Protein AF-A0A1F6BCW0-F1 (afdb_monomer)

Nearest PDB structures (foldseek):
  1na0-assembly2_B  TM=5.489E-01  e=2.758E-04  unidentified
  6zbk-assembly1_A  TM=5.782E-01  e=8.066E-02  Homo sapiens
  7bev-assembly1_A  TM=5.161E-01  e=2.883E-01  Homo sapiens
  5a31-assembly1_Y  TM=4.895E-01  e=6.390E-01  Homo sapiens
  6ait-assembly1_F  TM=4.100E-01  e=1.343E+00  Escherichia coli K-12

Foldseek 3Di:
DDDDDDDDDDPPPDDPVNVVVVVVVVVVVVVVVVPVPDPPLPPPPQPALVSLQVVLVVCLVVLVNVVSVVSLVVSCVVCVVPPCSPVVDCVVCVVVVLVVLLVVLVVVCVVCVLPLVSLVSNLVSCVSNVVLVSNVVSLVSSCVNPVPDPVSVVSVVVSVVVVD

Organism: NCBI:txid1798401

Secondary structure (DSSP, 8-state):
-------------S-HHHHHHHHHHHHHHHHHHHHHHS-SSS-S---SHHHHHHHHHHHHHTT-HHHHHHHHHHHHHH-TTSTTTTTT-GGGHHHHHHHHHHHHHHHHHHH-TT-HHHHHHHHHHHHHTT-HHHHHHHHHHHHHH-TT-HHHHHHHHHHHHHT-

InterPro domains:
  IPR011990 Tetratricopeptide-like helical domain superfamily [G3DSA:1.25.40.10] (28-157)
  IPR011990 Tetratricopeptide-like helical domain superfamily [SSF48452] (47-148)

Radius of gyration: 27.12 Å; Cα contacts (8 Å, |Δi|>4): 105; chains: 1; bounding box: 60×38×83 Å

pLDDT: mean 76.77, std 13.15, range [40.81, 97.06]

Mean predicted aligned error: 16.11 Å

Structure (mmCIF, N/CA/C/O backbone):
data_AF-A0A1F6BCW0-F1
#
_entry.id   AF-A0A1F6BCW0-F1
#
loop_
_atom_site.group_PDB
_atom_site.id
_atom_site.type_symbol
_atom_site.label_atom_id
_atom_site.label_alt_id
_atom_site.label_comp_id
_atom_site.label_asym_id
_atom_site.label_entity_id
_atom_site.label_seq_id
_atom_site.pdbx_PDB_ins_code
_atom_site.Cartn_x
_atom_site.Cartn_y
_atom_site.Cartn_z
_atom_site.occupancy
_atom_site.B_iso_or_equiv
_atom_site.auth_seq_id
_atom_site.auth_comp_id
_atom_site.auth_asym_id
_atom_site.auth_atom_id
_atom_site.pdbx_PDB_model_num
ATOM 1 N N . MET A 1 1 ? -37.776 -28.717 55.266 1.00 47.78 1 MET A N 1
ATOM 2 C CA . MET A 1 1 ? -36.382 -29.038 55.641 1.00 47.78 1 MET A CA 1
ATOM 3 C C . MET A 1 1 ? -35.494 -27.913 55.119 1.00 47.78 1 MET A C 1
ATOM 5 O O . MET A 1 1 ? -35.291 -27.822 53.919 1.00 47.78 1 MET A O 1
ATOM 9 N N . THR A 1 2 ? -35.105 -26.963 55.972 1.00 53.03 2 THR A N 1
ATOM 10 C CA . THR A 1 2 ? -34.380 -25.740 55.578 1.00 53.03 2 THR A CA 1
ATOM 11 C C . THR A 1 2 ? -32.876 -25.930 55.770 1.00 53.03 2 THR A C 1
ATOM 13 O O . THR A 1 2 ? -32.396 -26.100 56.887 1.00 53.03 2 THR A O 1
ATOM 16 N N . ILE A 1 3 ? -32.121 -25.922 54.671 1.00 59.25 3 ILE A N 1
ATOM 17 C CA . ILE A 1 3 ? -30.662 -26.076 54.677 1.00 59.25 3 ILE A CA 1
ATOM 18 C C . ILE A 1 3 ? -30.040 -24.715 55.018 1.00 59.25 3 ILE A C 1
ATOM 20 O O . ILE A 1 3 ? -30.144 -23.769 54.240 1.00 59.25 3 ILE A O 1
ATOM 24 N N . ARG A 1 4 ? -29.395 -24.594 56.186 1.00 66.62 4 ARG A N 1
ATOM 25 C CA . ARG A 1 4 ? -28.571 -23.422 56.523 1.00 66.62 4 ARG A CA 1
ATOM 26 C C . ARG A 1 4 ? -27.150 -23.637 56.004 1.00 66.62 4 ARG A C 1
ATOM 28 O O . ARG A 1 4 ? -26.401 -24.418 56.586 1.00 66.62 4 ARG A O 1
ATOM 35 N N . LEU A 1 5 ? -26.766 -22.918 54.949 1.00 65.44 5 LEU A N 1
ATOM 36 C CA . LEU A 1 5 ? -25.364 -22.823 54.538 1.00 65.44 5 LEU A CA 1
ATOM 37 C C . LEU A 1 5 ? -24.562 -22.037 55.589 1.00 65.44 5 LEU A C 1
ATOM 39 O O . LEU A 1 5 ? -24.840 -20.867 55.852 1.00 65.44 5 LEU A O 1
ATOM 43 N N . LYS A 1 6 ? -23.552 -22.680 56.184 1.00 67.25 6 LYS A N 1
ATOM 44 C CA . LYS A 1 6 ? -22.519 -22.026 57.000 1.00 67.25 6 LYS A CA 1
ATOM 45 C C . LYS A 1 6 ? -21.395 -21.570 56.069 1.00 67.25 6 LYS A C 1
ATOM 47 O O . LYS A 1 6 ? -20.649 -22.404 55.566 1.00 67.25 6 LYS A O 1
ATOM 52 N N . PHE A 1 7 ? -21.278 -20.266 55.836 1.00 60.06 7 PHE A N 1
ATOM 53 C CA . PHE A 1 7 ? -20.147 -19.712 55.091 1.00 60.06 7 PHE A CA 1
ATOM 54 C C . PHE A 1 7 ? -18.888 -19.670 55.974 1.00 60.06 7 PHE A C 1
ATOM 56 O O . PHE A 1 7 ? -18.991 -19.318 57.153 1.00 60.06 7 PHE A O 1
ATOM 63 N N . PRO A 1 8 ? -17.706 -20.019 55.437 1.00 69.25 8 PRO A N 1
ATOM 64 C CA . PRO A 1 8 ? -16.452 -19.935 56.176 1.00 69.25 8 PRO A CA 1
ATOM 65 C C . PRO A 1 8 ? -16.123 -18.478 56.531 1.00 69.25 8 PRO A C 1
ATOM 67 O O . PRO A 1 8 ? -16.2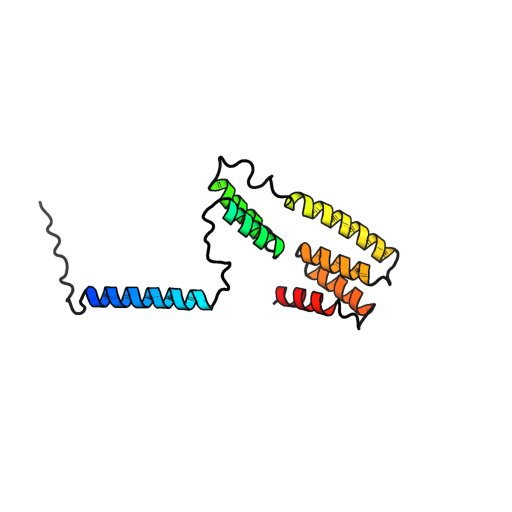64 -17.569 55.712 1.00 69.25 8 PRO A O 1
ATOM 70 N N . HIS A 1 9 ? -15.672 -18.254 57.766 1.00 65.44 9 HIS A N 1
ATOM 71 C CA . HIS A 1 9 ? -15.216 -16.946 58.227 1.00 65.44 9 HIS A CA 1
ATOM 72 C C . HIS A 1 9 ? -13.858 -16.626 57.592 1.00 65.44 9 HIS A C 1
ATOM 74 O O . HIS A 1 9 ? -12.832 -17.149 58.019 1.00 65.44 9 HIS A O 1
ATOM 80 N N . ILE A 1 10 ? -13.845 -15.772 56.566 1.00 64.81 10 ILE A N 1
ATOM 81 C CA . ILE A 1 10 ? -12.601 -15.250 55.989 1.00 64.81 10 ILE A CA 1
ATOM 82 C C . ILE A 1 10 ? -11.989 -14.279 57.014 1.00 64.81 10 ILE A C 1
ATOM 84 O O . ILE A 1 10 ? -12.650 -13.298 57.376 1.00 64.81 10 ILE A O 1
ATOM 88 N N . PRO A 1 11 ? -10.763 -14.518 57.516 1.00 62.31 11 PRO A N 1
ATOM 89 C CA . PRO A 1 11 ? -10.135 -13.608 58.462 1.00 62.31 11 PRO A CA 1
ATOM 90 C C . PRO A 1 11 ? -9.908 -12.251 57.781 1.00 62.31 11 PRO A C 1
ATOM 92 O O . PRO A 1 11 ? -9.303 -12.161 56.712 1.00 62.31 11 PRO A O 1
ATOM 95 N N . ARG A 1 12 ? -10.419 -11.176 58.395 1.00 62.28 12 ARG A N 1
ATOM 96 C CA . ARG A 1 12 ? -10.238 -9.782 57.952 1.00 62.28 12 ARG A CA 1
ATOM 97 C C . ARG A 1 12 ? -8.800 -9.323 58.221 1.00 62.28 12 ARG A C 1
ATOM 99 O O . ARG A 1 12 ? -8.565 -8.493 59.089 1.00 62.28 12 ARG A O 1
ATOM 106 N N . ILE A 1 13 ? -7.833 -9.882 57.501 1.00 65.62 13 ILE A N 1
ATOM 107 C CA . ILE A 1 13 ? -6.422 -9.481 57.619 1.00 65.62 13 ILE A CA 1
ATOM 108 C C . ILE A 1 13 ? -6.186 -8.160 56.867 1.00 65.62 13 ILE A C 1
ATOM 110 O O . ILE A 1 13 ? -5.332 -7.366 57.243 1.00 65.62 13 ILE A O 1
ATOM 114 N N . ILE A 1 14 ? -6.986 -7.882 55.831 1.00 61.47 14 ILE A N 1
ATOM 115 C CA . ILE A 1 14 ? -6.828 -6.707 54.972 1.00 61.47 14 ILE A CA 1
ATOM 116 C C . ILE A 1 14 ? -8.163 -5.970 54.894 1.00 61.47 14 ILE A C 1
ATOM 118 O O . ILE A 1 14 ? -9.198 -6.549 54.557 1.00 61.47 14 ILE A O 1
ATOM 122 N N . SER A 1 15 ? -8.157 -4.681 55.237 1.00 75.06 15 SER A N 1
ATOM 123 C CA . SER A 1 15 ? -9.363 -3.860 55.132 1.00 75.06 15 SER A CA 1
ATOM 124 C C . SER A 1 15 ? -9.750 -3.670 53.662 1.00 75.06 15 SER A C 1
ATOM 126 O O . SER A 1 15 ? -8.890 -3.467 52.804 1.00 75.06 15 SER A O 1
ATOM 128 N N . ALA A 1 16 ? -11.053 -3.677 53.366 1.00 72.88 16 ALA A N 1
ATOM 129 C CA . ALA A 1 16 ? -11.559 -3.457 52.007 1.00 72.88 16 ALA A CA 1
ATOM 130 C C . ALA A 1 16 ? -11.052 -2.137 51.392 1.00 72.88 16 ALA A C 1
ATOM 132 O O . ALA A 1 16 ? -10.856 -2.052 50.185 1.00 72.88 16 ALA A O 1
ATOM 133 N N . ARG A 1 17 ? -10.771 -1.136 52.240 1.00 74.50 17 ARG A N 1
ATOM 134 C CA . ARG A 1 17 ? -10.196 0.154 51.842 1.00 74.50 17 ARG A CA 1
ATOM 135 C C . ARG A 1 17 ? -8.778 0.028 51.288 1.00 74.50 17 ARG A C 1
ATOM 137 O O . ARG A 1 17 ? -8.443 0.707 50.327 1.00 74.50 17 ARG A O 1
ATOM 144 N N . ILE A 1 18 ? -7.955 -0.841 51.872 1.00 79.31 18 ILE A N 1
ATOM 145 C CA . ILE A 1 18 ? -6.586 -1.071 51.391 1.00 79.31 18 ILE A CA 1
ATOM 146 C C . ILE A 1 18 ? -6.641 -1.740 50.017 1.00 79.31 18 ILE A C 1
ATOM 148 O O . ILE A 1 18 ? -6.001 -1.267 49.085 1.00 79.31 18 ILE A O 1
ATOM 152 N N . ILE A 1 19 ? -7.490 -2.761 49.866 1.00 78.62 19 ILE A N 1
ATOM 153 C CA . ILE A 1 19 ? -7.695 -3.445 48.582 1.00 78.62 19 ILE A CA 1
ATOM 154 C C . ILE A 1 19 ? -8.177 -2.453 47.521 1.00 78.62 19 ILE A C 1
ATOM 156 O O . ILE A 1 19 ? -7.618 -2.416 46.429 1.00 78.62 19 ILE A O 1
ATOM 160 N N . SER A 1 20 ? -9.165 -1.608 47.839 1.00 79.69 20 SER A N 1
ATOM 161 C CA . SER A 1 20 ? -9.689 -0.639 46.875 1.00 79.69 20 SER A CA 1
ATOM 162 C C . SER A 1 20 ? -8.636 0.383 46.453 1.00 79.69 20 SER A C 1
ATOM 164 O O . SER A 1 20 ? -8.508 0.661 45.267 1.00 79.69 20 SER A O 1
ATOM 166 N N . VAL A 1 21 ? -7.854 0.922 47.396 1.00 86.56 21 VAL A N 1
ATOM 167 C CA . VAL A 1 21 ? -6.816 1.920 47.088 1.00 86.56 21 VAL A CA 1
ATOM 168 C C . VAL A 1 21 ? -5.709 1.307 46.229 1.00 86.56 21 VAL A C 1
ATOM 170 O O . VAL A 1 21 ? -5.290 1.924 45.252 1.00 86.56 21 VAL A O 1
ATOM 173 N N . SER A 1 22 ? -5.285 0.076 46.528 1.00 85.50 22 SER A N 1
ATOM 174 C CA . SER A 1 22 ? -4.313 -0.647 45.703 1.00 85.50 22 SER A CA 1
ATOM 175 C C . SER A 1 22 ? -4.846 -0.943 44.299 1.00 85.50 22 SER A C 1
ATOM 177 O O . SER A 1 22 ? -4.099 -0.802 43.334 1.00 85.50 22 SER A O 1
ATOM 179 N N . LEU A 1 23 ? -6.133 -1.288 44.161 1.00 86.06 23 LEU A N 1
ATOM 180 C CA . LEU A 1 23 ? -6.757 -1.523 42.856 1.00 86.06 23 LEU A CA 1
ATOM 181 C C . LEU A 1 23 ? -6.796 -0.246 42.005 1.00 86.06 23 LEU A C 1
ATOM 183 O O . LEU A 1 23 ? -6.433 -0.277 40.832 1.00 86.06 23 LEU A O 1
ATOM 187 N N . TRP A 1 24 ? -7.187 0.884 42.605 1.00 88.88 24 TRP A N 1
ATOM 188 C CA . TRP A 1 24 ? -7.198 2.188 41.935 1.00 88.88 24 TRP A CA 1
ATOM 189 C C . TRP A 1 24 ? -5.789 2.638 41.537 1.00 88.88 24 TRP A C 1
ATOM 191 O O . TRP A 1 24 ? -5.594 3.117 40.422 1.00 88.88 24 TRP A O 1
ATOM 201 N N . GLY A 1 25 ? -4.794 2.434 42.404 1.00 90.12 25 GLY A N 1
ATOM 202 C CA . GLY A 1 25 ? -3.395 2.737 42.097 1.00 90.12 25 GLY A CA 1
ATOM 203 C C . GLY A 1 25 ? -2.845 1.899 40.939 1.00 90.12 25 GLY A C 1
ATOM 204 O O . GLY A 1 25 ? -2.213 2.441 40.032 1.00 90.12 25 GLY A O 1
ATOM 205 N N . LEU A 1 26 ? -3.140 0.594 40.927 1.00 86.25 26 LEU A N 1
ATOM 206 C CA . LEU A 1 26 ? -2.776 -0.303 39.828 1.00 86.25 26 LEU A CA 1
ATOM 207 C C . LEU A 1 26 ? -3.445 0.131 38.516 1.00 86.25 26 LEU A C 1
ATOM 209 O O . LEU A 1 26 ? -2.776 0.221 37.490 1.00 86.25 26 LEU A O 1
ATOM 213 N N . LEU A 1 27 ? -4.739 0.459 38.553 1.00 82.19 27 LEU A N 1
ATOM 214 C CA . LEU A 1 27 ? -5.489 0.912 37.383 1.00 82.19 27 LEU A CA 1
ATOM 215 C C . LEU A 1 27 ? -4.895 2.199 36.792 1.00 82.19 27 LEU A C 1
ATOM 217 O O . LEU A 1 27 ? -4.645 2.266 35.591 1.00 82.19 27 LEU A O 1
ATOM 221 N N . ILE A 1 28 ? -4.602 3.198 37.631 1.00 85.94 28 ILE A N 1
ATOM 222 C CA . ILE A 1 28 ? -3.982 4.461 37.197 1.00 85.94 28 ILE A CA 1
ATOM 223 C C . ILE A 1 28 ? -2.587 4.213 36.606 1.00 85.94 28 ILE A C 1
ATOM 225 O O . ILE A 1 28 ? -2.229 4.821 35.594 1.00 85.94 28 ILE A O 1
ATOM 229 N N . SER A 1 29 ? -1.805 3.308 37.201 1.00 81.12 29 SER A N 1
ATOM 230 C CA . SER A 1 29 ? -0.481 2.931 36.694 1.00 81.12 29 SER A CA 1
ATOM 231 C C . SER A 1 29 ? -0.563 2.264 35.318 1.00 81.12 29 SER A C 1
ATOM 233 O O . SER A 1 29 ? 0.165 2.663 34.409 1.00 81.12 29 SER A O 1
ATOM 235 N N . LEU A 1 30 ? -1.493 1.322 35.130 1.00 75.19 30 LEU A N 1
ATOM 236 C CA . LEU A 1 30 ? -1.725 0.660 33.845 1.00 75.19 30 LEU A CA 1
ATOM 237 C C . LEU A 1 30 ? -2.166 1.652 32.763 1.00 75.19 30 LEU A C 1
ATOM 239 O O . LEU A 1 30 ? -1.634 1.619 31.656 1.00 75.19 30 LEU A O 1
ATOM 243 N N . ILE A 1 31 ? -3.071 2.582 33.089 1.00 74.62 31 ILE A N 1
ATOM 244 C CA . ILE A 1 31 ? -3.493 3.651 32.170 1.00 74.62 31 ILE A CA 1
ATOM 245 C C . ILE A 1 31 ? -2.297 4.539 31.798 1.00 74.62 31 ILE A C 1
ATOM 247 O O . ILE A 1 31 ? -2.072 4.820 30.623 1.00 74.62 31 ILE A O 1
ATOM 251 N N . SER A 1 32 ? -1.493 4.942 32.783 1.00 71.50 32 SER A N 1
ATOM 252 C CA . SER A 1 32 ? -0.346 5.834 32.571 1.00 71.50 32 SER A CA 1
ATOM 253 C C . SER A 1 32 ? 0.755 5.186 31.726 1.00 71.50 32 SER A C 1
ATOM 255 O O . SER A 1 32 ? 1.363 5.854 30.889 1.00 71.50 32 SER A O 1
ATOM 257 N N . LEU A 1 33 ? 1.005 3.886 31.915 1.00 66.69 33 LEU A N 1
ATOM 258 C CA . LEU A 1 33 ? 1.955 3.130 31.099 1.00 66.69 33 LEU A CA 1
ATOM 259 C C . LEU A 1 33 ? 1.446 2.981 29.658 1.00 66.69 33 LEU A C 1
ATOM 261 O O . LEU A 1 33 ? 2.221 3.133 28.717 1.00 66.69 33 LEU A O 1
ATOM 265 N N . ASN A 1 34 ? 0.139 2.772 29.481 1.00 58.53 34 ASN A N 1
ATOM 266 C CA . ASN A 1 34 ? -0.490 2.635 28.168 1.00 58.53 34 ASN A CA 1
ATOM 267 C C . ASN A 1 34 ? -0.412 3.937 27.339 1.00 58.53 34 ASN A C 1
ATOM 269 O O . ASN A 1 34 ? -0.077 3.911 26.157 1.00 58.53 34 ASN A O 1
ATOM 273 N N . VAL A 1 35 ? -0.604 5.100 27.975 1.00 55.72 35 VAL A N 1
ATOM 274 C CA . VAL A 1 35 ? -0.516 6.425 27.320 1.00 55.72 35 VAL A CA 1
ATOM 275 C C . VAL A 1 35 ? 0.889 6.731 26.779 1.00 55.72 35 VAL A C 1
ATOM 277 O O . VAL A 1 35 ? 1.034 7.505 25.834 1.00 55.72 35 VAL A O 1
ATOM 280 N N . ARG A 1 36 ? 1.937 6.134 27.356 1.00 55.03 36 ARG A N 1
ATOM 281 C CA . ARG A 1 36 ? 3.332 6.417 26.984 1.00 55.03 36 ARG A CA 1
ATOM 282 C C . ARG A 1 36 ? 3.846 5.561 25.823 1.00 55.03 36 ARG A C 1
ATOM 284 O O . ARG A 1 36 ? 4.835 5.938 25.203 1.00 55.03 36 ARG A O 1
ATOM 291 N N . VAL A 1 37 ? 3.195 4.429 25.548 1.00 54.34 37 VAL A N 1
ATOM 292 C CA . VAL A 1 37 ? 3.644 3.426 24.567 1.00 54.34 37 VAL A CA 1
ATOM 293 C C . VAL A 1 37 ? 2.962 3.589 23.204 1.00 54.34 37 VAL A C 1
ATOM 295 O O . VAL A 1 37 ? 3.544 3.197 22.196 1.00 54.34 37 VAL A O 1
ATOM 298 N N . TYR A 1 38 ? 1.792 4.234 23.127 1.00 41.62 38 TYR A N 1
ATOM 299 C CA . TYR A 1 38 ? 1.048 4.349 21.869 1.00 41.62 38 TYR A CA 1
ATOM 300 C C . TYR A 1 38 ? 0.790 5.810 21.476 1.00 41.62 38 TYR A C 1
ATOM 302 O O . TYR A 1 38 ? 0.112 6.538 22.206 1.00 41.62 38 TYR A O 1
ATOM 310 N N . PRO A 1 39 ? 1.291 6.276 20.316 1.00 40.81 39 PRO A N 1
ATOM 311 C CA . PRO A 1 39 ? 0.986 7.613 19.827 1.00 40.81 39 PRO A CA 1
ATOM 312 C C . PRO A 1 39 ? -0.506 7.710 19.483 1.00 40.81 39 PRO A C 1
ATOM 314 O O . PRO A 1 39 ? -0.899 7.220 18.435 1.00 40.81 39 PRO A O 1
ATOM 317 N N . LYS A 1 40 ? -1.310 8.309 20.381 1.00 47.34 40 LYS A N 1
ATOM 318 C CA . LYS A 1 40 ? -2.628 9.002 20.256 1.00 47.34 40 LYS A CA 1
ATOM 319 C C . LYS A 1 40 ? -3.690 8.579 19.212 1.00 47.34 40 LYS A C 1
ATOM 321 O O . LYS A 1 40 ? -4.735 9.211 19.158 1.00 47.34 40 LYS A O 1
ATOM 326 N N . THR A 1 41 ? -3.499 7.529 18.432 1.00 43.69 41 THR A N 1
ATOM 327 C CA . THR A 1 41 ? -4.330 7.175 17.270 1.00 43.69 41 THR A CA 1
ATOM 328 C C . THR A 1 41 ? -5.116 5.882 17.479 1.00 43.69 41 THR A C 1
ATOM 330 O O . THR A 1 41 ? -6.122 5.678 16.821 1.00 43.69 41 THR A O 1
ATOM 333 N N . VAL A 1 42 ? -4.720 5.041 18.443 1.00 47.22 42 VAL A N 1
ATOM 334 C CA . VAL A 1 42 ? -5.237 3.665 18.589 1.00 47.22 42 VAL A CA 1
ATOM 335 C C . VAL A 1 42 ? -6.357 3.521 19.643 1.00 47.22 42 VAL A C 1
ATOM 337 O O . VAL A 1 42 ? -7.005 2.485 19.701 1.00 47.22 42 VAL A O 1
ATOM 340 N N . PHE A 1 43 ? -6.626 4.537 20.479 1.00 45.25 43 PHE A N 1
ATOM 341 C CA . PHE A 1 43 ? -7.529 4.396 21.645 1.00 45.25 43 PHE A CA 1
ATOM 342 C C . PHE A 1 43 ? -8.842 5.187 21.612 1.00 45.25 43 PHE A C 1
ATOM 344 O O . PHE A 1 43 ? -9.560 5.197 22.611 1.00 45.25 43 PHE A O 1
ATOM 351 N N . ALA A 1 44 ? -9.226 5.776 20.482 1.00 50.38 44 ALA A N 1
ATOM 352 C CA . ALA A 1 44 ? -10.657 5.907 20.239 1.00 50.38 44 ALA A CA 1
ATOM 353 C C . ALA A 1 44 ? -11.112 4.531 19.746 1.00 50.38 44 ALA A C 1
ATOM 355 O O . ALA A 1 44 ? -10.971 4.228 18.566 1.00 50.38 44 ALA A O 1
ATOM 356 N N . LEU A 1 45 ? -11.574 3.662 20.656 1.00 54.50 45 LEU A N 1
ATOM 357 C CA . LEU A 1 45 ? -12.435 2.553 20.237 1.00 54.50 45 LEU A CA 1
ATOM 358 C C . LEU A 1 45 ? -13.482 3.172 19.306 1.00 54.50 45 LEU A C 1
ATOM 360 O O . LEU A 1 45 ? -14.096 4.153 19.731 1.00 54.50 45 LEU A O 1
ATOM 364 N N . PRO A 1 46 ? -13.631 2.708 18.060 1.00 61.41 46 PRO A N 1
ATOM 365 C CA . PRO A 1 46 ? -14.563 3.339 17.148 1.00 61.41 46 PRO A CA 1
ATOM 366 C C . PRO A 1 46 ? -15.963 3.258 17.764 1.00 61.41 46 PRO A C 1
ATOM 368 O O . PRO A 1 46 ? -16.474 2.179 18.051 1.00 61.41 46 PRO A O 1
ATOM 371 N N . THR A 1 47 ? -16.522 4.422 18.104 1.00 73.62 47 THR A N 1
ATOM 372 C CA . THR A 1 47 ? -17.810 4.534 18.818 1.00 73.62 47 THR A CA 1
ATOM 373 C C . THR A 1 47 ? -18.947 4.935 17.891 1.00 73.62 47 THR A C 1
ATOM 375 O O . THR A 1 47 ? -20.119 4.885 18.266 1.00 73.62 47 THR A O 1
ATOM 378 N N . SER A 1 48 ? -18.587 5.364 16.685 1.00 81.94 48 SER A N 1
ATOM 379 C CA . SER A 1 48 ? -19.489 5.821 15.648 1.00 81.94 48 SER A CA 1
ATOM 380 C C . SER A 1 48 ? -19.126 5.185 14.311 1.00 81.94 48 SER A C 1
ATOM 382 O O . SER A 1 48 ? -17.977 4.813 14.06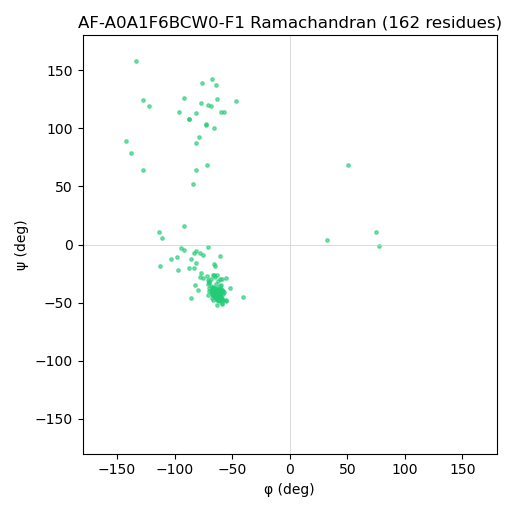6 1.00 81.94 48 SER A O 1
ATOM 384 N N . LEU A 1 49 ? -20.095 5.139 13.396 1.00 82.81 49 LEU A N 1
ATOM 385 C CA . LEU A 1 49 ? -19.872 4.739 12.006 1.00 82.81 49 LEU A CA 1
ATOM 386 C C . LEU A 1 49 ? -18.719 5.520 11.346 1.00 82.81 49 LEU A C 1
ATOM 388 O O . LEU A 1 49 ? -17.958 4.964 10.557 1.00 82.81 49 LEU A O 1
ATOM 392 N N . ALA A 1 50 ? -18.588 6.811 11.668 1.00 82.19 50 ALA A N 1
ATOM 393 C CA . ALA A 1 50 ? -17.515 7.654 11.150 1.00 82.19 50 ALA A CA 1
ATOM 394 C C . ALA A 1 50 ? -16.136 7.212 11.664 1.00 82.19 50 ALA A C 1
ATOM 396 O O . ALA A 1 50 ? -15.184 7.195 10.886 1.00 82.19 50 ALA A O 1
ATOM 397 N N . ASP A 1 51 ? -16.037 6.797 12.930 1.00 83.19 51 ASP A N 1
ATOM 398 C CA . ASP A 1 51 ? -14.783 6.304 13.508 1.00 83.19 51 ASP A CA 1
ATOM 399 C C . ASP A 1 51 ? -14.362 4.971 12.878 1.00 83.19 51 ASP A C 1
ATOM 401 O O . ASP A 1 51 ? -13.194 4.802 12.532 1.00 83.19 51 ASP A O 1
ATOM 405 N N . HIS A 1 52 ? -15.307 4.044 12.674 1.00 84.94 52 HIS A N 1
ATOM 406 C CA . HIS A 1 52 ? -15.020 2.781 11.987 1.00 84.94 52 HIS A CA 1
ATOM 407 C C . HIS A 1 52 ? -14.544 3.015 10.549 1.00 84.94 52 HIS A C 1
ATOM 409 O O . HIS A 1 52 ? -13.591 2.378 10.104 1.00 84.94 52 HIS A O 1
ATOM 415 N N . ARG A 1 53 ? -15.160 3.963 9.826 1.00 83.56 53 ARG A N 1
ATOM 416 C CA . ARG A 1 53 ? -14.705 4.361 8.484 1.00 83.56 53 ARG A CA 1
ATOM 417 C C . ARG A 1 53 ? -13.299 4.948 8.510 1.00 83.56 53 ARG A C 1
ATOM 419 O O . ARG A 1 53 ? -12.453 4.507 7.743 1.00 83.56 53 ARG A O 1
ATOM 426 N N . ALA A 1 54 ? -13.029 5.878 9.423 1.00 84.00 54 ALA A N 1
ATOM 427 C CA . ALA A 1 54 ? -11.710 6.489 9.554 1.00 84.00 54 ALA A CA 1
ATOM 428 C C . ALA A 1 54 ? -10.623 5.454 9.893 1.00 84.00 54 ALA A C 1
ATOM 430 O O . ALA A 1 54 ? -9.516 5.513 9.354 1.00 84.00 54 ALA A O 1
ATOM 431 N N . LEU A 1 55 ? -10.939 4.481 10.753 1.00 84.44 55 LEU A N 1
ATOM 432 C CA . LEU A 1 55 ? -10.040 3.375 11.064 1.00 84.44 55 LEU A CA 1
ATOM 433 C C . LEU A 1 55 ? -9.831 2.464 9.852 1.00 84.44 55 LEU A C 1
ATOM 435 O O . LEU A 1 55 ? -8.696 2.088 9.560 1.00 84.44 55 LEU A O 1
ATOM 439 N N . ALA A 1 56 ? -10.892 2.133 9.122 1.00 85.56 56 ALA A N 1
ATOM 440 C CA . ALA A 1 56 ? -10.785 1.312 7.928 1.00 85.56 56 ALA A CA 1
ATOM 441 C C . ALA A 1 56 ? -9.953 1.999 6.829 1.00 85.56 56 ALA A C 1
ATOM 443 O O . ALA A 1 56 ? -9.069 1.363 6.261 1.00 85.56 56 ALA A O 1
ATOM 444 N N . ASP A 1 57 ? -10.137 3.302 6.602 1.00 82.94 57 ASP A N 1
ATOM 445 C CA . ASP A 1 57 ? -9.315 4.093 5.678 1.00 82.94 57 ASP A CA 1
ATOM 446 C C . ASP A 1 57 ? -7.844 4.127 6.118 1.00 82.94 57 ASP A C 1
ATOM 448 O O . ASP A 1 57 ? -6.935 3.935 5.305 1.00 82.94 57 ASP A O 1
ATOM 452 N N . TYR A 1 58 ? -7.586 4.307 7.418 1.00 82.12 58 TYR A N 1
ATOM 453 C CA . TYR A 1 58 ? -6.234 4.245 7.969 1.00 82.12 58 TYR A CA 1
ATOM 454 C C . TYR A 1 58 ? -5.582 2.881 7.700 1.00 82.12 58 TYR A C 1
ATOM 456 O O . TYR A 1 58 ? -4.473 2.816 7.162 1.00 82.12 58 TYR A O 1
ATOM 464 N N . LEU A 1 59 ? -6.289 1.792 8.018 1.00 80.88 59 LEU A N 1
ATOM 465 C CA . LEU A 1 59 ? -5.840 0.420 7.779 1.00 80.88 59 LEU A CA 1
ATOM 466 C C . LEU A 1 59 ? -5.605 0.156 6.287 1.00 80.88 59 LEU A C 1
ATOM 468 O O . LEU A 1 59 ? -4.621 -0.498 5.936 1.00 80.88 59 LEU A O 1
ATOM 472 N N . TRP A 1 60 ? -6.460 0.691 5.414 1.00 80.25 60 TRP A N 1
ATOM 473 C CA . TRP A 1 60 ? -6.339 0.570 3.964 1.00 80.25 60 TRP A CA 1
ATOM 474 C C . TRP A 1 60 ? -5.057 1.230 3.449 1.00 80.25 60 TRP A C 1
ATOM 476 O O . TRP A 1 60 ? -4.246 0.574 2.791 1.00 80.25 60 TRP A O 1
ATOM 486 N N . VAL A 1 61 ? -4.828 2.496 3.817 1.00 72.75 61 VAL A N 1
ATOM 487 C CA . VAL A 1 61 ? -3.620 3.260 3.448 1.00 72.75 61 VAL A CA 1
ATOM 488 C C . VAL A 1 61 ? -2.345 2.594 3.978 1.00 72.75 61 VAL A C 1
ATOM 490 O O . VAL A 1 61 ? -1.294 2.678 3.347 1.00 72.75 61 VAL A O 1
ATOM 493 N N . HIS A 1 62 ? -2.429 1.886 5.107 1.00 70.62 62 HIS A N 1
ATOM 494 C CA . HIS A 1 62 ? -1.294 1.203 5.736 1.00 70.62 62 HIS A CA 1
ATOM 495 C C . HIS A 1 62 ? -1.141 -0.260 5.282 1.00 70.62 62 HIS A C 1
ATOM 497 O O . HIS A 1 62 ? -0.441 -1.041 5.924 1.00 70.62 62 HIS A O 1
ATOM 503 N N . GLY A 1 63 ? -1.792 -0.655 4.182 1.00 71.56 63 GLY A N 1
ATOM 504 C CA . GLY A 1 63 ? -1.640 -1.977 3.565 1.00 71.56 63 GLY A CA 1
ATOM 505 C C . GLY A 1 63 ? -2.393 -3.107 4.273 1.00 71.56 63 GLY A C 1
ATOM 506 O O . GLY A 1 63 ? -2.426 -4.234 3.782 1.00 71.56 63 GLY A O 1
ATOM 507 N N . SER A 1 64 ? -3.078 -2.821 5.379 1.00 76.12 64 SER A N 1
ATOM 508 C CA . SER A 1 64 ? -3.888 -3.781 6.136 1.00 76.12 64 SER A CA 1
ATOM 509 C C . SER A 1 64 ? -5.294 -3.924 5.538 1.00 76.12 64 SER A C 1
ATOM 511 O O . SER A 1 64 ? -6.300 -3.819 6.239 1.00 76.12 64 SER A O 1
ATOM 513 N N . ARG A 1 65 ? -5.376 -4.180 4.225 1.00 77.19 65 ARG A N 1
ATOM 514 C CA . ARG A 1 65 ? -6.624 -4.164 3.433 1.00 77.19 65 ARG A CA 1
ATOM 515 C C . ARG A 1 65 ? -7.698 -5.115 3.964 1.00 77.19 65 ARG A C 1
ATOM 517 O O . ARG A 1 65 ? -8.866 -4.755 4.042 1.00 77.19 65 ARG A O 1
ATOM 524 N N . GLU A 1 66 ? -7.308 -6.315 4.382 1.00 76.62 66 GLU A N 1
ATOM 525 C CA . GLU A 1 66 ? -8.250 -7.284 4.953 1.00 76.62 66 GLU A CA 1
ATOM 526 C C . GLU A 1 66 ? -8.753 -6.861 6.338 1.00 76.62 66 GLU A C 1
ATOM 528 O O . GLU A 1 66 ? -9.899 -7.132 6.688 1.00 76.62 66 GLU A O 1
ATOM 533 N N . ALA A 1 67 ? -7.928 -6.164 7.125 1.00 78.75 67 ALA A N 1
ATOM 534 C CA . ALA A 1 67 ? -8.377 -5.581 8.387 1.00 78.75 67 ALA A CA 1
ATOM 535 C C . ALA A 1 67 ? -9.335 -4.407 8.142 1.00 78.75 67 ALA A C 1
ATOM 537 O O . ALA A 1 67 ? -10.356 -4.330 8.813 1.00 78.75 67 ALA A O 1
ATOM 538 N N . ALA A 1 68 ? -9.062 -3.565 7.140 1.00 84.38 68 ALA A N 1
ATOM 539 C CA . ALA A 1 68 ? -9.949 -2.475 6.733 1.00 84.38 68 ALA A CA 1
ATOM 540 C C . ALA A 1 68 ? -11.341 -2.981 6.318 1.00 84.38 68 ALA A C 1
ATOM 542 O O . ALA A 1 68 ? -12.356 -2.485 6.800 1.00 84.38 68 ALA A O 1
ATOM 543 N N . LYS A 1 69 ? -11.401 -4.026 5.480 1.00 84.81 69 LYS A N 1
ATOM 544 C CA . LYS A 1 69 ? -12.673 -4.651 5.078 1.00 84.81 69 LYS A CA 1
ATOM 545 C C . LYS A 1 69 ? -13.430 -5.241 6.264 1.00 84.81 69 LYS A C 1
ATOM 547 O O . LYS A 1 69 ? -14.639 -5.057 6.364 1.00 84.81 69 LYS A O 1
ATOM 552 N N . ARG A 1 70 ? -12.730 -5.941 7.167 1.00 84.81 70 ARG A N 1
ATOM 553 C CA . ARG A 1 70 ? -13.343 -6.481 8.391 1.00 84.81 70 ARG A CA 1
ATOM 554 C C . ARG A 1 70 ? -13.914 -5.374 9.270 1.00 84.81 70 ARG A C 1
ATOM 556 O O . ARG A 1 70 ? -15.023 -5.530 9.763 1.00 84.81 70 ARG A O 1
ATOM 563 N N . GLU A 1 71 ? -13.192 -4.269 9.420 1.00 85.44 71 GLU A N 1
ATOM 564 C CA . GLU A 1 71 ? -13.632 -3.124 10.218 1.00 85.44 71 GLU A CA 1
ATOM 565 C C . GLU A 1 71 ? -14.928 -2.508 9.675 1.00 85.44 71 GLU A C 1
ATOM 567 O O . GLU A 1 71 ? -15.848 -2.222 10.440 1.00 85.44 71 GLU A O 1
ATOM 572 N N . LEU A 1 72 ? -15.065 -2.384 8.350 1.00 84.81 72 LEU A N 1
ATOM 573 C CA . LEU A 1 72 ? -16.341 -1.965 7.765 1.00 84.81 72 LEU A CA 1
ATOM 574 C C . LEU A 1 72 ? -17.437 -3.019 7.842 1.00 84.81 72 LEU A C 1
ATOM 576 O O . LEU A 1 72 ? -18.602 -2.649 7.944 1.00 84.81 72 LEU A O 1
ATOM 580 N N . GLY A 1 73 ? -17.089 -4.305 7.813 1.00 84.81 73 GLY A N 1
ATOM 581 C CA . GLY A 1 73 ? -18.041 -5.377 8.101 1.00 84.81 73 GLY A CA 1
ATOM 582 C C . GLY A 1 73 ? -18.651 -5.212 9.494 1.00 84.81 73 GLY A C 1
ATOM 583 O O . GLY A 1 73 ? -19.870 -5.199 9.631 1.00 84.81 73 GLY A O 1
ATOM 584 N N . ILE A 1 74 ? -17.809 -4.961 10.502 1.00 85.19 74 ILE A N 1
ATOM 585 C CA . ILE A 1 74 ? -18.244 -4.663 11.875 1.00 85.19 74 ILE A CA 1
ATOM 586 C C . ILE A 1 74 ? -19.136 -3.416 11.896 1.00 85.19 74 ILE A C 1
ATOM 588 O O . ILE A 1 74 ? -20.208 -3.426 12.497 1.00 85.19 74 ILE A O 1
ATOM 592 N N . ALA A 1 75 ? -18.739 -2.349 11.205 1.00 86.69 75 ALA A N 1
ATOM 593 C CA . ALA A 1 75 ? -19.538 -1.130 11.128 1.00 86.69 75 ALA A CA 1
ATOM 594 C C . ALA A 1 75 ? -20.911 -1.358 10.470 1.00 86.69 75 ALA A C 1
ATOM 596 O O . ALA A 1 75 ? -21.913 -0.821 10.934 1.00 86.69 75 ALA A O 1
ATOM 597 N N . GLN A 1 76 ? -20.983 -2.178 9.422 1.00 85.00 76 GLN A N 1
ATOM 598 C CA . GLN A 1 76 ? -22.238 -2.524 8.755 1.00 85.00 76 GLN A CA 1
ATOM 599 C C . GLN A 1 76 ? -23.164 -3.348 9.661 1.00 85.00 76 GLN A C 1
ATOM 601 O O . GLN A 1 76 ? -24.378 -3.143 9.634 1.00 85.00 76 GLN A O 1
ATOM 606 N N . GLU A 1 77 ? -22.606 -4.249 10.474 1.00 84.75 77 GLU A N 1
ATOM 607 C CA . GLU A 1 77 ? -23.357 -5.025 11.470 1.00 84.75 77 GLU A CA 1
ATOM 608 C C . GLU A 1 77 ? -23.884 -4.147 12.614 1.00 84.75 77 GLU A C 1
ATOM 610 O O . GLU A 1 77 ? -25.016 -4.330 13.063 1.00 84.75 77 GLU A O 1
ATOM 615 N N . LEU A 1 78 ? -23.087 -3.178 13.076 1.00 84.00 78 LEU A N 1
ATOM 616 C CA . LEU A 1 78 ? -23.460 -2.263 14.160 1.00 84.00 78 LEU A CA 1
ATOM 617 C C . LEU A 1 78 ? -24.452 -1.176 13.718 1.00 84.00 78 LEU A C 1
ATOM 619 O O . LEU A 1 78 ? -25.247 -0.707 14.533 1.00 84.00 78 LEU A O 1
ATOM 623 N N . TYR A 1 79 ? -24.421 -0.784 12.441 1.00 84.00 79 TYR A N 1
ATOM 624 C CA . TYR A 1 79 ? -25.253 0.283 11.877 1.00 84.00 79 TYR A CA 1
ATOM 625 C C . TYR A 1 79 ? -26.011 -0.186 10.616 1.00 84.00 79 TYR A C 1
ATOM 627 O O . TYR A 1 79 ? -25.789 0.356 9.528 1.00 84.00 79 TYR A O 1
ATOM 635 N N . PRO A 1 80 ? -26.937 -1.159 10.732 1.00 74.38 80 PRO A N 1
ATOM 636 C CA . PRO A 1 80 ? -27.604 -1.783 9.583 1.00 74.38 80 PRO A CA 1
ATOM 637 C C . PRO A 1 80 ? -28.495 -0.821 8.782 1.00 74.38 80 PRO A C 1
ATOM 639 O O . PRO A 1 80 ? -28.636 -0.987 7.574 1.00 74.38 80 PRO A O 1
ATOM 642 N N . ASP A 1 81 ? -29.044 0.211 9.430 1.00 77.62 81 ASP A N 1
ATOM 643 C CA . ASP A 1 81 ? -29.881 1.236 8.787 1.00 77.62 81 ASP A CA 1
ATOM 644 C C . ASP A 1 81 ? -29.060 2.352 8.120 1.00 77.62 81 ASP A C 1
ATOM 646 O O . ASP A 1 81 ? -29.610 3.232 7.452 1.00 77.62 81 ASP A O 1
ATOM 650 N N . SER A 1 82 ? -27.738 2.362 8.316 1.00 71.50 82 SER A N 1
ATOM 651 C CA . SER A 1 82 ? -26.880 3.342 7.663 1.00 71.50 82 SER A CA 1
ATOM 652 C C . SER A 1 82 ? -26.667 2.943 6.206 1.00 71.50 82 SER A C 1
ATOM 654 O O . SER A 1 82 ? -26.217 1.839 5.902 1.00 71.50 82 SER A O 1
ATOM 656 N N . ALA A 1 83 ? -27.038 3.843 5.295 1.00 59.06 83 ALA A N 1
ATOM 657 C CA . ALA A 1 83 ? -26.897 3.619 3.867 1.00 59.06 83 ALA A CA 1
ATOM 658 C C . ALA A 1 83 ? -25.426 3.325 3.515 1.00 59.06 83 ALA A C 1
ATOM 660 O O . ALA A 1 83 ? -24.550 4.181 3.659 1.00 59.06 83 ALA A O 1
ATOM 661 N N . ASP A 1 84 ? -25.208 2.093 3.063 1.00 63.62 84 ASP A N 1
ATOM 662 C CA . ASP A 1 84 ? -24.055 1.604 2.314 1.00 63.62 84 ASP A CA 1
ATOM 663 C C . ASP A 1 84 ? -22.680 1.937 2.925 1.00 63.62 84 ASP A C 1
ATOM 665 O O . ASP A 1 84 ? -21.881 2.735 2.414 1.00 63.62 84 ASP A O 1
ATOM 669 N N . VAL A 1 85 ? -22.388 1.316 4.072 1.00 66.94 85 VAL A N 1
ATOM 670 C CA . VAL A 1 85 ? -21.081 1.453 4.731 1.00 66.94 85 VAL A CA 1
ATOM 671 C C . VAL A 1 85 ? -19.953 0.985 3.814 1.00 66.94 85 VAL A C 1
ATOM 673 O O . VAL A 1 85 ? -18.919 1.647 3.755 1.00 66.94 85 VAL A O 1
ATOM 676 N N . LEU A 1 86 ? -20.186 -0.095 3.064 1.00 63.72 86 LEU A N 1
ATOM 677 C CA . LEU A 1 86 ? -19.226 -0.697 2.139 1.00 63.72 86 LEU A CA 1
ATOM 678 C C . LEU A 1 86 ? -19.237 -0.040 0.746 1.00 63.72 86 LEU A C 1
ATOM 680 O O . LEU A 1 86 ? -18.173 0.306 0.241 1.00 63.72 86 LEU A O 1
ATOM 684 N N . GLY A 1 87 ? -20.394 0.214 0.132 1.00 58.72 87 GLY A N 1
ATOM 685 C CA . GLY A 1 87 ? -20.473 0.712 -1.252 1.00 58.72 87 GLY A CA 1
ATOM 686 C C . GLY A 1 87 ? -20.193 2.208 -1.433 1.00 58.72 87 GLY A C 1
ATOM 687 O O . GLY A 1 87 ? -20.012 2.679 -2.554 1.00 58.72 87 GLY A O 1
ATOM 688 N N . THR A 1 88 ? -20.048 2.968 -0.341 1.00 61.00 88 THR A N 1
ATOM 689 C CA . THR A 1 88 ? -19.494 4.339 -0.390 1.00 61.00 88 THR A CA 1
ATOM 690 C C . THR A 1 88 ? -17.975 4.376 -0.571 1.00 61.00 88 THR A C 1
ATOM 692 O O . THR A 1 88 ? -17.410 5.448 -0.801 1.00 61.00 88 THR A O 1
ATOM 695 N N . THR A 1 89 ? -17.294 3.233 -0.479 1.00 66.50 89 THR A N 1
ATOM 696 C CA . THR A 1 89 ? -15.835 3.199 -0.491 1.00 66.50 89 THR A CA 1
ATOM 697 C C . THR A 1 89 ? -15.257 3.020 -1.892 1.00 66.50 89 THR A C 1
ATOM 699 O O . THR A 1 89 ? -15.568 2.087 -2.624 1.00 66.50 89 THR A O 1
ATOM 702 N N . THR A 1 90 ? -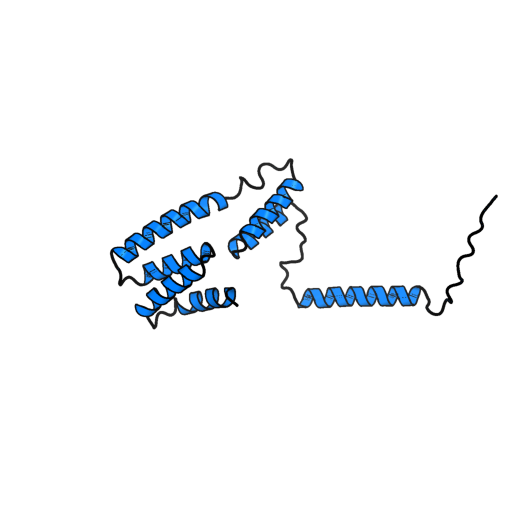14.359 3.923 -2.290 1.00 67.75 90 THR A N 1
ATOM 703 C CA . THR A 1 90 ? -13.706 3.923 -3.617 1.00 67.75 90 THR A CA 1
ATOM 704 C C . THR A 1 90 ? -12.695 2.789 -3.807 1.00 67.75 90 THR A C 1
ATOM 706 O O . THR A 1 90 ? -12.112 2.630 -4.882 1.00 67.75 90 THR A O 1
ATOM 709 N N . TRP A 1 91 ? -12.491 1.982 -2.771 1.00 72.50 91 TRP A N 1
ATOM 710 C CA . TRP A 1 91 ? -11.480 0.943 -2.676 1.00 72.50 91 TRP A CA 1
ATOM 711 C C . TRP A 1 91 ? -11.693 -0.203 -3.657 1.00 72.50 91 TRP A C 1
ATOM 713 O O . TRP A 1 91 ? -10.737 -0.870 -4.021 1.00 72.50 91 TR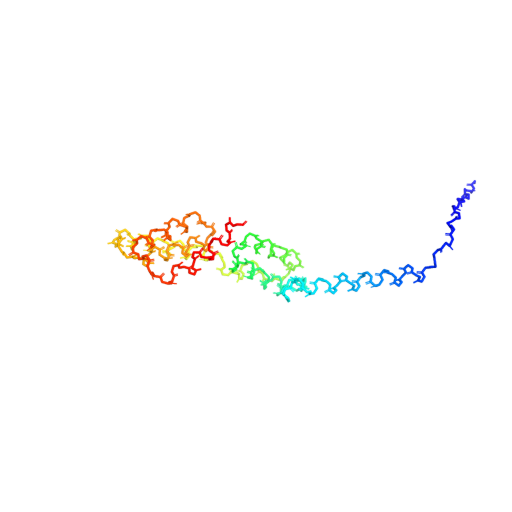P A O 1
ATOM 723 N N . GLU A 1 92 ? -12.928 -0.459 -4.087 1.00 66.12 92 GLU A N 1
ATOM 724 C CA . GLU A 1 92 ? -13.219 -1.514 -5.065 1.00 66.12 92 GLU A CA 1
ATOM 725 C C . GLU A 1 92 ? -12.738 -1.139 -6.473 1.00 66.12 92 GLU A C 1
ATOM 727 O O . GLU A 1 92 ? -12.368 -2.007 -7.262 1.00 66.12 92 GLU A O 1
ATOM 732 N N . GLN A 1 93 ? -12.661 0.162 -6.774 1.00 68.19 93 GLN A N 1
ATOM 733 C CA . GLN A 1 93 ? -12.130 0.662 -8.046 1.00 68.19 93 GLN A CA 1
ATOM 734 C C . GLN A 1 93 ? -10.596 0.754 -8.053 1.00 68.19 93 GLN A C 1
ATOM 736 O O . GLN A 1 93 ? -9.979 0.786 -9.118 1.00 68.19 93 GLN A O 1
ATOM 741 N N . GLU A 1 94 ? -9.971 0.794 -6.877 1.00 73.44 94 GLU A N 1
ATOM 742 C CA . GLU A 1 94 ? -8.518 0.893 -6.687 1.00 73.44 94 GLU A CA 1
ATOM 743 C C . GLU A 1 94 ? -7.751 -0.300 -7.294 1.00 73.44 94 GLU A C 1
ATOM 745 O O . GLU A 1 94 ? -6.813 -0.057 -8.056 1.00 73.44 94 GLU A O 1
ATOM 750 N N . PRO A 1 95 ? -8.136 -1.576 -7.065 1.00 72.19 95 PRO A N 1
ATOM 751 C CA . PRO A 1 95 ? -7.513 -2.727 -7.705 1.00 72.19 95 PRO A CA 1
ATOM 752 C C . PRO A 1 95 ? -7.523 -2.631 -9.227 1.00 72.19 95 PRO A C 1
ATOM 754 O O . PRO A 1 95 ? -6.460 -2.773 -9.826 1.00 72.19 95 PRO A O 1
ATOM 757 N N . ALA A 1 96 ? -8.676 -2.306 -9.824 1.00 73.38 96 ALA A N 1
ATOM 758 C CA . ALA A 1 96 ? -8.833 -2.195 -11.272 1.00 73.38 96 ALA A CA 1
ATOM 759 C C . ALA A 1 96 ? -7.952 -1.080 -11.861 1.00 73.38 96 ALA A C 1
ATOM 761 O O . ALA A 1 96 ? -7.199 -1.320 -12.802 1.00 73.38 96 ALA A O 1
ATOM 762 N N . ARG A 1 97 ? -7.944 0.11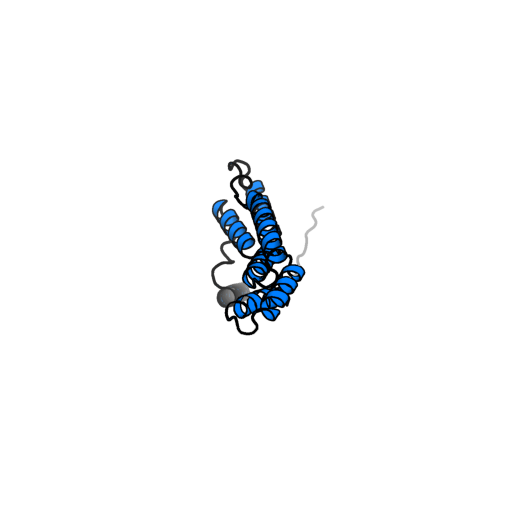2 -11.248 1.00 78.44 97 ARG A N 1
ATOM 763 C CA . ARG A 1 97 ? -7.042 1.203 -11.665 1.00 78.44 97 ARG A CA 1
ATOM 764 C C . ARG A 1 97 ? -5.571 0.834 -11.486 1.00 78.44 97 ARG A C 1
ATOM 766 O O . ARG A 1 97 ? -4.735 1.181 -12.315 1.00 78.44 97 ARG A O 1
ATOM 773 N N . THR A 1 98 ? -5.245 0.108 -10.419 1.00 82.56 98 THR A N 1
ATOM 774 C CA . THR A 1 98 ? -3.882 -0.376 -10.178 1.00 82.56 98 THR A CA 1
ATOM 775 C C . THR A 1 98 ? -3.465 -1.407 -11.236 1.00 82.56 98 THR A C 1
ATOM 777 O O . THR A 1 98 ? -2.319 -1.368 -11.676 1.00 82.56 98 THR A O 1
ATOM 780 N N . ASP A 1 99 ? -4.364 -2.294 -11.683 1.00 85.38 99 ASP A N 1
ATOM 781 C CA . ASP A 1 99 ? -4.092 -3.268 -12.758 1.00 85.38 99 ASP A CA 1
ATOM 782 C C . ASP A 1 99 ? -3.781 -2.565 -14.077 1.00 85.38 99 ASP A C 1
ATOM 784 O O . ASP A 1 99 ? -2.796 -2.896 -14.740 1.00 85.38 99 ASP A O 1
ATOM 788 N N . GLU A 1 100 ? -4.587 -1.564 -14.432 1.00 87.56 100 GLU A N 1
ATOM 789 C CA . GLU A 1 100 ? -4.378 -0.749 -15.629 1.00 87.56 100 GLU A CA 1
ATOM 790 C C . GLU A 1 100 ? -3.016 -0.044 -15.588 1.00 87.56 100 GLU A C 1
ATOM 792 O O . GLU A 1 100 ? -2.253 -0.097 -16.558 1.00 87.56 100 GLU A O 1
ATOM 797 N N . LEU A 1 101 ? -2.661 0.553 -14.445 1.00 91.06 101 LEU A N 1
ATOM 798 C CA . LEU A 1 101 ? -1.355 1.185 -14.260 1.00 91.06 101 LEU A CA 1
ATOM 799 C C . LEU A 1 101 ? -0.208 0.173 -14.356 1.00 91.06 101 LEU A C 1
ATOM 801 O O . LEU A 1 101 ? 0.801 0.456 -15.002 1.00 91.06 101 LEU A O 1
ATOM 805 N N . ILE A 1 102 ? -0.337 -1.008 -13.748 1.00 92.88 102 ILE A N 1
ATOM 806 C CA . ILE A 1 102 ? 0.687 -2.057 -13.840 1.00 92.88 102 ILE A CA 1
ATOM 807 C C . ILE A 1 102 ? 0.868 -2.496 -15.293 1.00 92.88 102 ILE A C 1
ATOM 809 O O . ILE A 1 102 ? 2.005 -2.628 -15.747 1.00 92.88 102 ILE A O 1
ATOM 813 N N . ALA A 1 103 ? -0.219 -2.703 -16.038 1.00 93.19 103 ALA A N 1
ATOM 814 C CA . ALA A 1 103 ? -0.151 -3.065 -17.451 1.00 93.19 103 ALA A CA 1
ATOM 815 C C . ALA A 1 103 ? 0.562 -1.981 -18.276 1.00 93.19 103 ALA A C 1
ATOM 817 O O . ALA A 1 103 ? 1.457 -2.293 -19.066 1.00 93.19 103 ALA A O 1
ATOM 818 N N . TYR A 1 104 ? 0.233 -0.710 -18.032 1.00 95.06 104 TYR A N 1
ATOM 819 C CA . TYR A 1 104 ? 0.882 0.435 -18.666 1.00 95.06 104 TYR A CA 1
ATOM 820 C C . TYR A 1 104 ? 2.391 0.479 -18.384 1.00 95.06 104 TYR A C 1
ATOM 822 O O . TYR A 1 104 ? 3.199 0.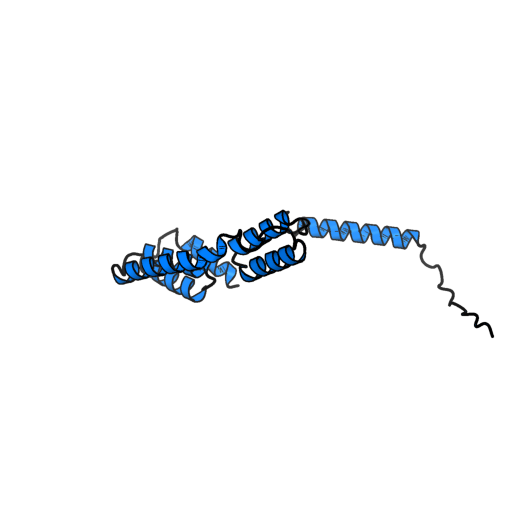540 -19.314 1.00 95.06 104 TYR A O 1
ATOM 830 N N . TRP A 1 105 ? 2.802 0.378 -17.118 1.00 95.50 105 TRP A N 1
ATOM 831 C CA . TRP A 1 105 ? 4.221 0.425 -16.759 1.00 95.50 105 TRP A CA 1
ATOM 832 C C . TRP A 1 105 ? 4.993 -0.817 -17.212 1.00 95.50 105 TRP A C 1
ATOM 834 O O . TRP A 1 105 ? 6.150 -0.689 -17.608 1.00 95.50 105 TRP A O 1
ATOM 844 N N . LYS A 1 106 ? 4.361 -1.998 -17.255 1.00 96.12 106 LYS A N 1
ATOM 845 C CA . LYS A 1 106 ? 4.950 -3.201 -17.871 1.00 96.12 106 LYS A CA 1
ATOM 846 C C . LYS A 1 106 ? 5.204 -2.992 -19.360 1.00 96.12 106 LYS A C 1
ATOM 848 O O . LYS A 1 106 ? 6.276 -3.343 -19.842 1.00 96.12 106 LYS A O 1
ATOM 853 N N . HIS A 1 107 ? 4.262 -2.387 -20.083 1.00 97.06 107 HIS A N 1
ATOM 854 C CA . HIS A 1 107 ? 4.458 -2.054 -21.493 1.00 97.06 107 HIS A CA 1
ATOM 855 C C . HIS A 1 107 ? 5.629 -1.073 -21.691 1.00 97.06 107 HIS A C 1
ATOM 857 O O . HIS A 1 107 ? 6.445 -1.242 -22.601 1.00 97.06 107 HIS A O 1
ATOM 863 N N . ILE A 1 108 ? 5.767 -0.075 -20.812 1.00 95.25 108 ILE A N 1
ATOM 864 C CA . ILE A 1 108 ? 6.924 0.830 -20.836 1.00 95.25 108 ILE A CA 1
ATOM 865 C C . ILE A 1 108 ? 8.220 0.066 -20.558 1.00 95.25 108 ILE A C 1
ATOM 867 O O . ILE A 1 108 ? 9.165 0.220 -21.321 1.00 95.25 108 ILE A O 1
ATOM 871 N N . ALA A 1 109 ? 8.264 -0.788 -19.535 1.00 95.25 109 ALA A N 1
ATOM 872 C CA . ALA A 1 109 ? 9.457 -1.567 -19.204 1.00 95.25 109 ALA A CA 1
ATOM 873 C C . ALA A 1 109 ? 9.890 -2.500 -20.352 1.00 95.25 109 ALA A C 1
ATOM 875 O O . ALA A 1 109 ? 11.079 -2.666 -20.596 1.00 95.25 109 ALA A O 1
ATOM 876 N N . VAL A 1 110 ? 8.939 -3.069 -21.104 1.00 96.06 110 VAL A N 1
ATOM 877 C CA . VAL A 1 110 ? 9.243 -3.895 -22.287 1.00 96.06 110 VAL A CA 1
ATOM 878 C C . VAL A 1 110 ? 9.773 -3.051 -23.450 1.00 96.06 110 VAL A C 1
ATOM 880 O O . VAL A 1 110 ? 10.728 -3.448 -24.112 1.00 96.06 110 VAL A O 1
ATOM 883 N N . SER A 1 111 ? 9.164 -1.893 -23.714 1.00 96.19 111 SER A N 1
ATOM 884 C CA . SER A 1 111 ? 9.565 -1.016 -24.827 1.00 96.19 111 SER A CA 1
ATOM 885 C C . SER A 1 111 ? 10.830 -0.202 -24.544 1.00 96.19 111 SER A C 1
ATOM 887 O O . SER A 1 111 ? 11.522 0.193 -25.481 1.00 96.19 111 SER A O 1
ATOM 889 N N . ARG A 1 112 ? 11.137 0.049 -23.267 1.00 93.62 112 ARG A N 1
ATOM 890 C CA . ARG A 1 112 ? 12.314 0.784 -22.786 1.00 93.62 112 ARG A CA 1
ATOM 891 C C . ARG A 1 112 ? 12.913 0.079 -21.563 1.00 93.62 112 ARG A C 1
ATOM 893 O O . ARG A 1 112 ? 12.679 0.512 -20.431 1.00 93.62 112 ARG A O 1
ATOM 900 N N . PRO A 1 113 ? 13.681 -1.005 -21.768 1.00 92.81 113 PRO A N 1
ATOM 901 C CA . PRO A 1 113 ? 14.231 -1.806 -20.673 1.00 92.81 113 PRO A CA 1
ATOM 902 C C . PRO A 1 113 ? 15.240 -1.069 -19.790 1.00 92.81 113 PRO A C 1
ATOM 904 O O . PRO A 1 113 ? 15.502 -1.517 -18.679 1.00 92.81 113 PRO A O 1
ATOM 907 N N . ASP A 1 114 ? 15.799 0.037 -20.274 1.00 91.44 114 ASP A N 1
ATOM 908 C CA . ASP A 1 114 ? 16.737 0.925 -19.589 1.00 91.44 114 ASP A CA 1
ATOM 909 C C . ASP A 1 114 ? 16.045 2.081 -18.844 1.00 91.44 114 ASP A C 1
ATOM 911 O O . ASP A 1 114 ? 16.690 2.836 -18.114 1.00 91.44 114 ASP A O 1
ATOM 915 N N . TYR A 1 115 ? 14.721 2.221 -18.976 1.00 92.38 115 TYR A N 1
ATOM 916 C CA . TYR A 1 115 ? 13.976 3.271 -18.296 1.00 92.38 115 TYR A CA 1
ATOM 917 C C . TYR A 1 115 ? 13.677 2.891 -16.842 1.00 92.38 115 TYR A C 1
ATOM 919 O O . TYR A 1 115 ? 12.621 2.352 -16.505 1.00 92.38 115 TYR A O 1
ATOM 927 N N . ARG A 1 116 ? 14.631 3.221 -15.968 1.00 90.81 116 ARG A N 1
ATOM 928 C CA . ARG A 1 116 ? 14.606 3.015 -14.510 1.00 90.81 116 ARG A CA 1
ATOM 929 C C . ARG A 1 116 ? 13.254 3.315 -13.855 1.00 90.81 116 ARG A C 1
ATOM 931 O O . ARG A 1 116 ? 12.782 2.524 -13.039 1.00 90.81 116 ARG A O 1
ATOM 938 N N . ASP A 1 117 ? 12.617 4.430 -14.204 1.00 88.88 117 ASP A N 1
ATOM 939 C CA . ASP A 1 117 ? 11.387 4.861 -13.532 1.00 88.88 117 ASP A CA 1
ATOM 940 C C . ASP A 1 117 ? 10.207 3.919 -13.786 1.00 88.88 117 ASP A C 1
ATOM 942 O O . ASP A 1 117 ? 9.351 3.785 -12.915 1.00 88.88 117 ASP A O 1
ATOM 946 N N . ALA A 1 118 ? 10.179 3.189 -14.908 1.00 92.19 118 ALA A N 1
ATOM 947 C CA . ALA A 1 118 ? 9.158 2.162 -15.113 1.00 92.19 118 ALA A CA 1
ATOM 948 C C . ALA A 1 118 ? 9.231 1.075 -14.034 1.00 92.19 118 ALA A C 1
ATOM 950 O O . ALA A 1 118 ? 8.207 0.670 -13.486 1.00 92.19 118 ALA A O 1
ATOM 951 N N . TYR A 1 119 ? 10.442 0.651 -13.670 1.00 93.38 119 TYR A N 1
ATOM 952 C CA . TYR A 1 119 ? 10.657 -0.332 -12.613 1.00 93.38 119 TYR A CA 1
ATOM 953 C C . TYR A 1 119 ? 10.356 0.232 -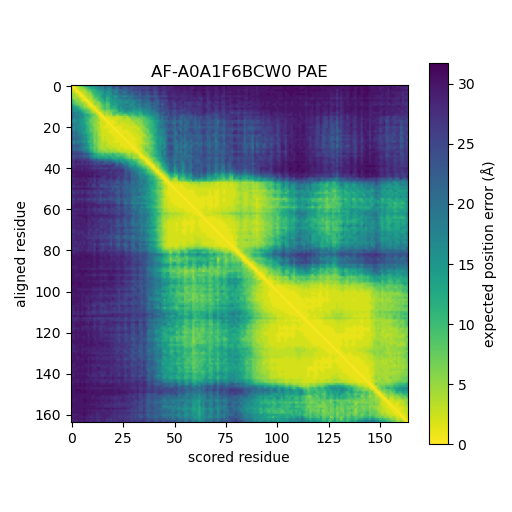11.219 1.00 93.38 119 TYR A C 1
ATOM 955 O O . TYR A 1 119 ? 9.803 -0.481 -10.387 1.00 93.38 119 TYR A O 1
ATOM 963 N N . VAL A 1 120 ? 10.622 1.519 -10.971 1.00 90.12 120 VAL A N 1
ATOM 964 C CA . VAL A 1 120 ? 10.232 2.186 -9.710 1.00 90.12 120 VAL A CA 1
ATOM 965 C C . VAL A 1 120 ? 8.716 2.219 -9.550 1.00 90.12 120 VAL A C 1
ATOM 967 O O . VAL A 1 120 ? 8.196 1.877 -8.488 1.00 90.12 120 VAL A O 1
ATOM 970 N N . GLN A 1 121 ? 7.996 2.563 -10.617 1.00 90.81 121 GLN A N 1
ATOM 971 C CA . GLN A 1 121 ? 6.537 2.603 -10.603 1.00 90.81 121 GLN A CA 1
ATOM 972 C C . GLN A 1 121 ? 5.944 1.202 -10.431 1.00 90.81 121 GLN A C 1
ATOM 974 O O . GLN A 1 121 ? 5.024 1.020 -9.636 1.00 90.81 121 GLN A O 1
ATOM 979 N N . LEU A 1 122 ? 6.508 0.188 -11.096 1.00 93.12 122 LEU A N 1
ATOM 980 C CA . LEU A 1 122 ? 6.113 -1.208 -10.893 1.00 93.12 122 LEU A CA 1
ATOM 981 C C . LEU A 1 122 ? 6.390 -1.688 -9.465 1.00 93.12 122 LEU A C 1
ATOM 983 O O . LEU A 1 122 ? 5.550 -2.387 -8.896 1.00 93.12 122 LEU A O 1
ATOM 987 N N . ALA A 1 123 ? 7.513 -1.289 -8.863 1.00 90.25 123 ALA A N 1
ATOM 988 C CA . ALA A 1 123 ? 7.825 -1.606 -7.474 1.00 90.25 123 ALA A CA 1
ATOM 989 C C . ALA A 1 123 ? 6.807 -0.980 -6.509 1.00 90.25 123 ALA A C 1
ATOM 991 O O . ALA A 1 123 ? 6.264 -1.680 -5.655 1.00 90.25 123 ALA A O 1
ATOM 992 N N . ALA A 1 124 ? 6.489 0.306 -6.684 1.00 86.00 124 ALA A N 1
ATOM 993 C CA . ALA A 1 124 ? 5.509 1.017 -5.865 1.00 86.00 124 ALA A CA 1
ATOM 994 C C . ALA A 1 124 ? 4.092 0.430 -6.003 1.00 86.00 124 ALA A C 1
ATOM 996 O O . ALA A 1 124 ? 3.416 0.195 -5.000 1.00 86.00 124 ALA A O 1
ATOM 997 N N . LEU A 1 125 ? 3.654 0.130 -7.230 1.00 89.19 125 LEU A N 1
ATOM 998 C CA . LEU A 1 125 ? 2.343 -0.473 -7.490 1.00 89.19 125 LEU A CA 1
ATOM 999 C C . LEU A 1 125 ? 2.253 -1.895 -6.920 1.00 89.19 125 LEU A C 1
ATOM 1001 O O . LEU A 1 125 ? 1.266 -2.225 -6.265 1.00 89.19 125 LEU A O 1
ATOM 1005 N N . SER A 1 126 ? 3.298 -2.711 -7.080 1.00 87.62 126 SER A N 1
ATOM 1006 C CA . SER A 1 126 ? 3.355 -4.061 -6.495 1.00 87.62 126 SER A CA 1
ATOM 1007 C C . SER A 1 126 ? 3.355 -4.004 -4.964 1.00 87.62 126 SER A C 1
ATOM 1009 O O . SER A 1 126 ? 2.651 -4.768 -4.307 1.00 87.62 126 SER A O 1
ATOM 1011 N N . TYR A 1 127 ? 4.078 -3.044 -4.379 1.00 81.94 127 TYR A N 1
ATOM 1012 C CA . TYR A 1 127 ? 4.063 -2.811 -2.937 1.00 81.94 127 TYR A CA 1
ATOM 1013 C C . TYR A 1 127 ? 2.667 -2.421 -2.440 1.00 81.94 127 TYR A C 1
ATOM 1015 O O . TYR A 1 127 ? 2.194 -2.986 -1.456 1.00 81.94 127 TYR A O 1
ATOM 1023 N N . SER A 1 128 ? 1.964 -1.532 -3.153 1.00 77.62 128 SER A N 1
ATOM 1024 C CA . SER A 1 128 ? 0.594 -1.131 -2.797 1.00 77.62 128 SER A CA 1
ATOM 1025 C C . SER A 1 128 ? -0.379 -2.317 -2.751 1.00 77.62 128 SER A C 1
ATOM 1027 O O . SER A 1 128 ? -1.310 -2.321 -1.948 1.00 77.62 128 SER A O 1
ATOM 1029 N N . ARG A 1 129 ? -0.129 -3.357 -3.558 1.00 78.12 129 ARG A N 1
ATOM 1030 C CA . ARG A 1 129 ? -0.897 -4.611 -3.592 1.00 78.12 129 ARG A CA 1
ATOM 1031 C C . ARG A 1 129 ? -0.512 -5.617 -2.513 1.00 78.12 129 ARG A C 1
ATOM 1033 O O . ARG A 1 129 ? -1.162 -6.650 -2.402 1.00 78.12 129 ARG A O 1
ATOM 1040 N N . GLY A 1 130 ? 0.532 -5.341 -1.735 1.00 78.62 130 GLY A N 1
ATOM 1041 C CA . GLY A 1 130 ? 1.118 -6.310 -0.811 1.00 78.62 130 GLY A CA 1
ATOM 1042 C C . GLY A 1 130 ? 1.949 -7.393 -1.507 1.00 78.62 130 GLY A C 1
ATOM 1043 O O . GLY A 1 130 ? 2.359 -8.359 -0.868 1.00 78.62 130 GLY A O 1
ATOM 1044 N N . GLU A 1 131 ? 2.248 -7.248 -2.801 1.00 84.69 131 GLU A N 1
ATOM 1045 C CA . GLU A 1 131 ? 3.083 -8.175 -3.571 1.00 84.69 131 GLU A CA 1
ATOM 1046 C C . GLU A 1 131 ? 4.572 -7.885 -3.315 1.00 84.69 131 GLU A C 1
ATOM 1048 O O . GLU A 1 131 ? 5.326 -7.479 -4.201 1.00 84.69 131 GLU A O 1
ATOM 1053 N N . LEU A 1 132 ? 5.012 -8.076 -2.068 1.00 81.75 132 LEU A N 1
ATOM 1054 C CA . LEU A 1 132 ? 6.333 -7.641 -1.596 1.00 81.75 132 LEU A CA 1
ATOM 1055 C C . LEU A 1 132 ? 7.499 -8.268 -2.380 1.00 81.75 132 LEU A C 1
ATOM 1057 O O . LEU A 1 132 ? 8.510 -7.609 -2.619 1.00 81.75 132 LEU A O 1
ATOM 1061 N N . ALA A 1 133 ? 7.359 -9.525 -2.815 1.00 84.62 133 ALA A N 1
ATOM 1062 C CA . ALA A 1 133 ? 8.375 -10.206 -3.618 1.00 84.62 133 ALA A CA 1
ATOM 1063 C C . ALA A 1 133 ? 8.538 -9.570 -5.011 1.00 84.62 133 ALA A C 1
ATOM 1065 O O . ALA A 1 133 ? 9.664 -9.332 -5.452 1.00 84.62 133 ALA A O 1
ATOM 1066 N N . ALA A 1 134 ? 7.424 -9.246 -5.677 1.00 88.38 134 ALA A N 1
ATOM 1067 C CA . ALA A 1 134 ? 7.438 -8.562 -6.968 1.00 88.38 134 ALA A CA 1
ATOM 1068 C C . ALA A 1 134 ? 7.973 -7.132 -6.821 1.00 88.38 134 ALA A C 1
ATOM 1070 O O . ALA A 1 134 ? 8.838 -6.716 -7.591 1.00 88.38 134 ALA A O 1
ATOM 1071 N N . ALA A 1 135 ? 7.537 -6.421 -5.775 1.00 88.81 135 ALA A N 1
ATOM 1072 C CA . ALA A 1 135 ? 8.020 -5.082 -5.459 1.00 88.81 135 ALA A CA 1
ATOM 1073 C C . ALA A 1 135 ? 9.546 -5.052 -5.316 1.00 88.81 135 ALA A C 1
ATOM 1075 O O . ALA A 1 135 ? 10.207 -4.231 -5.948 1.00 88.81 135 ALA A O 1
ATOM 1076 N N . LYS A 1 136 ? 10.111 -6.002 -4.560 1.00 88.62 136 LYS A N 1
ATOM 1077 C CA . LYS A 1 136 ? 11.560 -6.142 -4.391 1.00 88.62 136 LYS A CA 1
ATOM 1078 C C . LYS A 1 136 ? 12.275 -6.428 -5.712 1.00 88.62 136 LYS A C 1
ATOM 1080 O O . LYS A 1 136 ? 13.259 -5.763 -6.011 1.00 88.62 136 LYS A O 1
ATOM 1085 N N . SER A 1 137 ? 11.764 -7.362 -6.516 1.00 91.50 137 SER A N 1
ATOM 1086 C CA . SER A 1 137 ? 12.375 -7.698 -7.807 1.00 91.50 137 SER A CA 1
ATOM 1087 C C . SER A 1 137 ? 12.434 -6.499 -8.755 1.00 91.50 137 SER A C 1
ATOM 1089 O O . SER A 1 137 ? 13.442 -6.313 -9.433 1.00 91.50 137 SER A O 1
ATOM 1091 N N . TYR A 1 138 ? 11.374 -5.690 -8.825 1.00 93.00 138 TYR A N 1
ATOM 1092 C CA . TYR A 1 138 ? 11.369 -4.490 -9.661 1.00 93.00 138 TYR A CA 1
ATOM 1093 C C . TYR A 1 138 ? 12.315 -3.416 -9.132 1.00 93.00 138 TYR A C 1
ATOM 1095 O O . TYR A 1 138 ? 12.981 -2.736 -9.909 1.00 93.00 138 TYR A O 1
ATOM 1103 N N . LEU A 1 139 ? 12.428 -3.298 -7.815 1.00 89.62 139 LEU A N 1
ATOM 1104 C CA . LEU A 1 139 ? 13.344 -2.355 -7.201 1.00 89.62 139 LEU A CA 1
ATOM 1105 C C . LEU A 1 139 ? 14.808 -2.753 -7.454 1.00 89.62 139 LEU A C 1
ATOM 1107 O O . LEU A 1 139 ? 15.610 -1.913 -7.857 1.00 89.62 139 LEU A O 1
ATOM 1111 N N . ASP A 1 140 ? 15.137 -4.043 -7.353 1.00 90.12 140 ASP A N 1
ATOM 1112 C CA . ASP A 1 140 ? 16.462 -4.553 -7.714 1.00 90.12 140 ASP A CA 1
ATOM 1113 C C . ASP A 1 140 ? 16.801 -4.231 -9.184 1.00 90.12 140 ASP A C 1
ATOM 1115 O O . ASP A 1 140 ? 17.896 -3.742 -9.460 1.00 90.12 140 ASP A O 1
ATOM 1119 N N . MET A 1 141 ? 15.849 -4.387 -10.116 1.00 90.38 141 MET A N 1
ATOM 1120 C CA . MET A 1 141 ? 16.030 -3.969 -11.518 1.00 90.38 141 MET A CA 1
ATOM 1121 C C . MET A 1 141 ? 16.297 -2.463 -11.637 1.00 90.38 141 MET A C 1
ATOM 1123 O O . MET A 1 141 ? 17.259 -2.058 -12.290 1.00 90.38 141 MET A O 1
ATOM 1127 N N . ALA A 1 142 ? 15.511 -1.620 -10.964 1.00 89.94 142 ALA A N 1
ATOM 1128 C CA . ALA A 1 142 ? 15.730 -0.175 -10.969 1.00 89.94 142 ALA A CA 1
ATOM 1129 C C . ALA A 1 142 ? 17.117 0.210 -10.421 1.00 89.94 142 ALA A C 1
ATOM 1131 O O . ALA A 1 142 ? 17.776 1.088 -10.976 1.00 89.94 142 ALA A O 1
ATOM 1132 N N . ARG A 1 143 ? 17.594 -0.487 -9.384 1.00 88.56 143 ARG A N 1
ATOM 1133 C CA . ARG A 1 143 ? 18.928 -0.289 -8.806 1.00 88.56 143 ARG A CA 1
ATOM 1134 C C . ARG A 1 143 ? 20.044 -0.694 -9.765 1.00 88.56 143 ARG A C 1
ATOM 1136 O O . ARG A 1 143 ? 21.072 -0.026 -9.799 1.00 88.56 143 ARG A O 1
ATOM 1143 N N . THR A 1 144 ? 19.862 -1.757 -10.555 1.00 88.38 144 THR A N 1
ATOM 1144 C CA . THR A 1 144 ? 20.863 -2.115 -11.579 1.00 88.38 144 THR A CA 1
ATOM 1145 C C . THR A 1 144 ? 21.027 -1.026 -12.639 1.00 88.38 144 THR A C 1
ATOM 1147 O O . THR A 1 144 ? 22.131 -0.842 -13.146 1.00 88.38 144 THR A O 1
ATOM 1150 N N . LEU A 1 145 ? 19.953 -0.291 -12.943 1.00 87.69 145 LEU A N 1
ATOM 1151 C CA . LEU A 1 145 ? 19.952 0.787 -13.933 1.00 87.69 145 LEU A CA 1
ATOM 1152 C C . LEU A 1 145 ? 20.489 2.107 -13.371 1.00 87.69 145 LEU A C 1
ATOM 1154 O O . LEU A 1 145 ? 21.145 2.854 -14.091 1.00 87.69 145 LEU A O 1
ATOM 1158 N N . ASP A 1 146 ? 20.233 2.392 -12.094 1.00 84.31 146 ASP A N 1
ATOM 1159 C CA . ASP A 1 146 ? 20.730 3.590 -11.416 1.00 84.31 146 ASP A CA 1
ATOM 1160 C C . ASP A 1 146 ? 21.125 3.288 -9.958 1.00 84.31 146 ASP A C 1
ATOM 1162 O O . ASP A 1 146 ? 20.316 3.443 -9.035 1.00 84.31 146 ASP A O 1
ATOM 1166 N N . PRO A 1 147 ? 22.388 2.884 -9.731 1.00 76.19 147 PRO A N 1
ATOM 1167 C CA . PRO A 1 147 ? 22.891 2.536 -8.403 1.00 76.19 147 PRO A CA 1
ATOM 1168 C C . PRO A 1 147 ? 22.957 3.709 -7.412 1.00 76.19 147 PRO A C 1
ATOM 1170 O O . PRO A 1 147 ? 23.072 3.470 -6.212 1.00 76.19 147 PRO A O 1
ATOM 1173 N N . ASN A 1 148 ? 22.904 4.961 -7.888 1.00 70.06 148 ASN A N 1
ATOM 1174 C CA . ASN A 1 148 ? 23.094 6.170 -7.072 1.00 70.06 148 ASN A CA 1
ATOM 1175 C C . ASN A 1 148 ? 21.808 7.003 -6.908 1.00 70.06 148 ASN A C 1
ATOM 1177 O O . ASN A 1 148 ? 21.841 8.099 -6.342 1.00 70.06 148 ASN A O 1
ATOM 1181 N N . GLY A 1 149 ? 20.667 6.511 -7.394 1.00 69.88 149 GLY A N 1
AT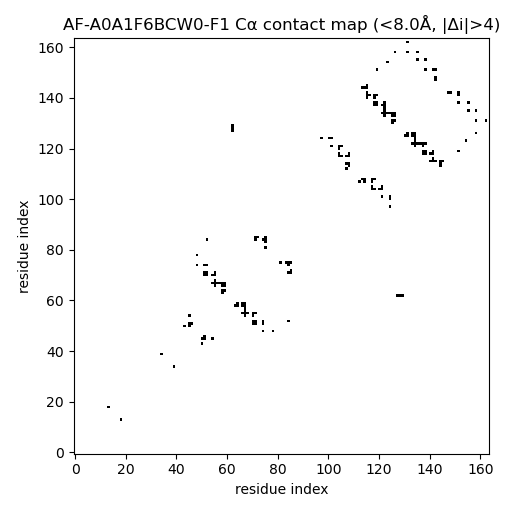OM 1182 C CA . GLY A 1 149 ? 19.403 7.235 -7.345 1.00 69.88 149 GLY A CA 1
ATOM 1183 C C . GLY A 1 149 ? 18.808 7.294 -5.939 1.00 69.88 149 GLY A C 1
ATOM 1184 O O . GLY A 1 149 ? 18.172 6.340 -5.494 1.00 69.88 149 GLY A O 1
ATOM 1185 N N . GLY A 1 150 ? 18.918 8.442 -5.265 1.00 63.84 150 GLY A N 1
ATOM 1186 C CA . GLY A 1 150 ? 18.428 8.647 -3.890 1.00 63.84 150 GLY A CA 1
ATOM 1187 C C . GLY A 1 150 ? 16.916 8.457 -3.665 1.00 63.84 150 GLY A C 1
ATOM 1188 O O . GLY A 1 150 ? 16.476 8.424 -2.523 1.00 63.84 150 GLY A O 1
ATOM 1189 N N . SER A 1 151 ? 16.104 8.316 -4.720 1.00 63.44 151 SER A N 1
ATOM 1190 C CA . SER A 1 151 ? 14.678 7.963 -4.608 1.00 63.44 151 SER A CA 1
ATOM 1191 C C . SER A 1 151 ? 14.416 6.462 -4.424 1.00 63.44 151 SER A C 1
ATOM 1193 O O . SER A 1 151 ? 13.313 6.094 -4.030 1.00 63.44 151 SER A O 1
ATOM 1195 N N . LEU A 1 152 ? 15.397 5.590 -4.697 1.00 67.25 152 LEU A N 1
ATOM 1196 C CA . LEU A 1 152 ? 15.267 4.139 -4.481 1.00 67.25 152 LEU A CA 1
ATOM 1197 C C . LEU A 1 152 ? 15.467 3.767 -3.017 1.00 67.25 152 LEU A C 1
ATOM 1199 O O . LEU A 1 152 ? 14.730 2.938 -2.494 1.00 67.25 152 LEU A O 1
ATOM 1203 N N . THR A 1 153 ? 16.417 4.414 -2.343 1.00 68.44 153 THR A N 1
ATOM 1204 C CA . THR A 1 153 ? 16.795 4.091 -0.961 1.00 68.44 153 THR A CA 1
ATOM 1205 C C . THR A 1 153 ? 15.635 4.275 0.016 1.00 68.44 153 THR A C 1
ATOM 1207 O O . THR A 1 153 ? 15.424 3.438 0.889 1.00 68.44 153 THR A O 1
ATOM 1210 N N . THR A 1 154 ? 14.813 5.310 -0.168 1.00 71.88 154 THR A N 1
ATOM 1211 C CA . THR A 1 154 ? 13.631 5.553 0.674 1.00 71.88 154 THR A CA 1
ATOM 1212 C C . THR A 1 154 ? 12.556 4.479 0.500 1.00 71.88 154 THR A C 1
ATOM 1214 O O . THR A 1 154 ? 11.971 4.024 1.484 1.00 71.88 154 THR A O 1
ATOM 1217 N N . LEU A 1 155 ? 12.305 4.035 -0.736 1.00 69.00 155 LEU A N 1
ATOM 1218 C CA . LEU A 1 155 ? 11.338 2.975 -1.024 1.00 69.00 155 LEU A CA 1
ATOM 1219 C C . LEU A 1 155 ? 11.843 1.608 -0.529 1.00 69.00 155 LEU A C 1
ATOM 1221 O O . LEU A 1 155 ? 11.071 0.822 0.017 1.00 69.00 155 LEU A O 1
ATOM 1225 N N . GLU A 1 156 ? 13.145 1.345 -0.652 1.00 72.56 156 GL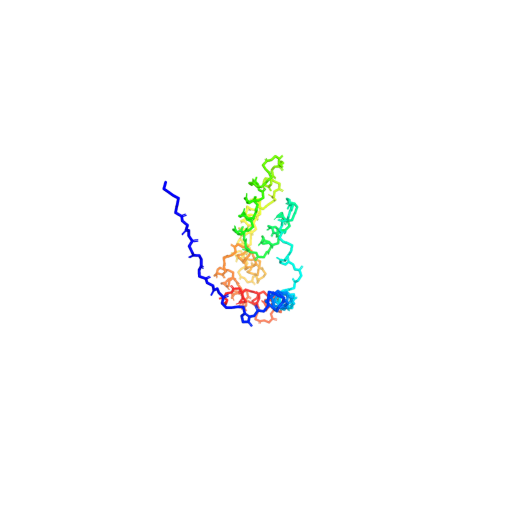U A N 1
ATOM 1226 C CA . GLU A 1 156 ? 13.806 0.137 -0.142 1.00 72.56 156 GLU A CA 1
ATOM 1227 C C . GLU A 1 156 ? 13.702 0.007 1.370 1.00 72.56 156 GLU A C 1
ATOM 1229 O O . GLU A 1 156 ? 13.320 -1.052 1.867 1.00 72.56 156 GLU A O 1
ATOM 1234 N N . GLU A 1 157 ? 14.022 1.075 2.100 1.00 76.06 157 GLU A N 1
ATOM 1235 C CA . GLU A 1 157 ? 13.906 1.114 3.557 1.00 76.06 157 GLU A CA 1
ATOM 1236 C C . GLU A 1 157 ? 12.471 0.818 4.001 1.00 76.06 157 GLU A C 1
ATOM 1238 O O . GLU A 1 157 ? 12.250 0.065 4.955 1.00 76.06 157 GLU A O 1
ATOM 1243 N N . PHE A 1 158 ? 11.490 1.358 3.274 1.00 71.69 158 PHE A N 1
ATOM 1244 C CA . PHE A 1 158 ? 10.079 1.154 3.574 1.00 71.69 158 PHE A CA 1
ATOM 1245 C C . PHE A 1 158 ? 9.646 -0.302 3.356 1.00 71.69 158 PHE A C 1
ATOM 1247 O O . PHE A 1 158 ? 9.043 -0.906 4.245 1.00 71.69 158 PHE A O 1
ATOM 1254 N N . ILE A 1 159 ? 10.010 -0.897 2.216 1.00 69.00 159 ILE A N 1
ATOM 1255 C CA . ILE A 1 159 ? 9.703 -2.300 1.898 1.00 69.00 159 ILE A CA 1
ATOM 1256 C C . ILE A 1 159 ? 10.434 -3.251 2.857 1.00 69.00 159 ILE A C 1
ATOM 1258 O O . ILE A 1 159 ? 9.842 -4.207 3.359 1.00 69.00 159 ILE A O 1
ATOM 1262 N N . ALA A 1 160 ? 11.707 -2.986 3.159 1.00 71.19 160 ALA A N 1
ATOM 1263 C CA . ALA A 1 160 ? 12.516 -3.817 4.048 1.00 71.19 160 ALA A CA 1
ATOM 1264 C C . ALA A 1 160 ? 11.984 -3.833 5.488 1.00 71.19 160 ALA A C 1
ATOM 1266 O O . ALA A 1 160 ? 12.076 -4.859 6.162 1.00 71.19 160 ALA A O 1
ATOM 1267 N N . LYS A 1 161 ? 11.406 -2.721 5.957 1.00 71.19 161 LYS A N 1
ATOM 1268 C CA . LYS A 1 161 ? 10.794 -2.626 7.288 1.00 71.19 161 LYS A CA 1
ATOM 1269 C C . LYS A 1 161 ? 9.524 -3.472 7.425 1.00 71.19 161 LYS A C 1
ATOM 1271 O O . LYS A 1 161 ? 9.244 -3.931 8.522 1.00 71.19 161 LYS A O 1
ATOM 1276 N N . GLN A 1 162 ? 8.782 -3.683 6.340 1.00 65.06 162 GLN A N 1
ATOM 1277 C CA . GLN A 1 162 ? 7.540 -4.471 6.333 1.00 65.06 162 GLN A CA 1
ATOM 1278 C C . GLN A 1 162 ? 7.773 -5.982 6.162 1.00 65.06 162 GLN A C 1
ATOM 1280 O O . GLN A 1 162 ? 6.854 -6.774 6.339 1.00 65.06 162 GLN A O 1
ATOM 1285 N N . LEU A 1 163 ? 8.993 -6.386 5.796 1.00 58.53 163 LEU A N 1
ATOM 1286 C CA . LEU A 1 163 ? 9.396 -7.787 5.624 1.00 58.53 163 LEU A CA 1
ATOM 1287 C C . LEU A 1 163 ? 10.061 -8.400 6.876 1.00 58.53 163 LEU A C 1
ATOM 1289 O O . LEU A 1 163 ? 10.423 -9.576 6.840 1.00 58.53 163 LEU A O 1
ATOM 1293 N N . LYS A 1 164 ? 10.263 -7.618 7.944 1.00 49.34 164 LYS A N 1
ATOM 1294 C CA . LYS A 1 164 ? 10.841 -8.044 9.231 1.00 49.34 164 LYS A CA 1
ATOM 1295 C C . LYS A 1 164 ? 9.767 -8.162 10.300 1.00 49.34 164 LYS A C 1
ATOM 1297 O O . LYS A 1 164 ? 9.904 -9.088 11.126 1.00 49.34 164 LYS A O 1
#

Solvent-accessible surface area (backbone atoms only — not comparable to full-atom values): 9543 Å² total; per-residue (Å²): 138,85,85,78,85,82,77,83,84,75,78,82,85,66,59,70,67,57,56,51,52,53,51,53,51,51,50,53,49,54,52,56,55,52,63,73,76,50,84,92,70,80,77,71,70,60,84,45,68,67,42,26,49,53,51,18,51,52,29,40,79,69,64,37,47,71,58,15,53,49,37,38,50,53,37,37,70,76,38,70,88,51,84,51,67,66,81,73,49,69,66,76,55,45,59,58,56,48,50,54,51,47,53,51,31,50,52,44,32,71,78,36,77,78,46,38,64,32,27,46,51,45,14,55,55,28,42,71,71,66,39,54,70,59,12,49,56,26,39,53,53,22,38,74,67,42,80,80,50,76,76,51,58,61,55,48,54,56,54,55,64,75,75,110

Sequence (164 aa):
MTIRLKFPHIPRIISARIISVSLWGLLISLISLNVRVYPKTVFALPTSLADHRALADYLWVHGSREAAKRELGIAQELYPDSADVLGTTTWEQEPARTDELIAYWKHIAVSRPDYRDAYVQLAALSYSRGELAAAKSYLDMARTLDPNGGSLTTLEEFIAKQLK